Protein AF-A0ABC8UZP5-F1 (afdb_monomer_lite)

InterPro domains:
  IPR036291 NAD(P)-binding domain superfamily [SSF51735] (3-58)

pLDDT: mean 83.76, std 14.5, range [40.16, 94.5]

Radius of gyration: 14.52 Å; chains: 1; bounding box: 31×26×44 Å

Structure (mmCIF, N/CA/C/O backbone):
data_AF-A0ABC8UZP5-F1
#
_entry.id   AF-A0ABC8UZP5-F1
#
loop_
_atom_site.group_PDB
_atom_site.id
_atom_site.type_symbol
_atom_site.label_atom_id
_atom_site.label_alt_id
_atom_site.label_comp_id
_atom_site.label_asym_id
_atom_site.label_entity_id
_atom_site.label_seq_id
_atom_site.pdbx_PDB_ins_code
_atom_site.Cartn_x
_atom_site.Cartn_y
_atom_site.Cartn_z
_atom_site.occupancy
_atom_site.B_iso_or_equiv
_atom_site.auth_seq_id
_atom_site.auth_comp_id
_atom_site.auth_asym_id
_atom_site.auth_atom_id
_atom_site.pdbx_PDB_model_num
ATOM 1 N N . MET A 1 1 ? -13.119 18.473 -7.683 1.00 80.81 1 MET A N 1
ATOM 2 C CA . MET A 1 1 ? -13.572 18.358 -6.281 1.00 80.81 1 MET A CA 1
ATOM 3 C C . MET A 1 1 ? -13.837 16.897 -6.000 1.00 80.81 1 MET A C 1
ATOM 5 O O . MET A 1 1 ? -14.504 16.268 -6.811 1.00 80.81 1 MET A O 1
ATOM 9 N N . LEU A 1 2 ? -13.285 16.364 -4.913 1.00 85.38 2 LEU A N 1
ATOM 10 C CA . LEU A 1 2 ? -13.644 15.030 -4.439 1.00 85.38 2 LEU A CA 1
ATOM 11 C C . LEU A 1 2 ? -14.883 15.129 -3.531 1.00 85.38 2 LEU A C 1
ATOM 13 O O . LEU A 1 2 ? -15.108 16.192 -2.945 1.00 85.38 2 LEU A O 1
ATOM 17 N N . PRO A 1 3 ? -15.705 14.071 -3.439 1.00 93.88 3 PRO A N 1
ATOM 18 C CA . PRO A 1 3 ? -16.818 14.014 -2.493 1.00 93.88 3 PRO A CA 1
ATOM 19 C C . PRO A 1 3 ? -16.342 14.199 -1.046 1.00 93.88 3 PRO A C 1
ATOM 21 O O . PRO A 1 3 ? -15.228 13.811 -0.709 1.00 93.88 3 PRO A O 1
ATOM 24 N N . THR A 1 4 ? -17.206 14.709 -0.165 1.00 92.00 4 THR A N 1
ATOM 25 C CA . THR A 1 4 ? -16.904 14.884 1.272 1.00 92.00 4 THR A CA 1
ATOM 26 C C . THR A 1 4 ? -16.656 13.570 2.017 1.00 92.00 4 THR A C 1
ATOM 28 O O . THR A 1 4 ? -16.098 13.583 3.106 1.00 92.00 4 THR A O 1
ATOM 31 N N . SER A 1 5 ? -17.057 12.437 1.439 1.00 92.44 5 SER A N 1
ATOM 32 C CA . SER A 1 5 ? -16.812 11.090 1.971 1.00 92.44 5 SER A CA 1
ATOM 33 C C . SER A 1 5 ? -15.431 10.527 1.620 1.00 92.44 5 SER A C 1
ATOM 35 O O . SER A 1 5 ? -15.153 9.377 1.945 1.00 92.44 5 SER A O 1
ATOM 37 N N . VAL A 1 6 ? -14.596 11.287 0.905 1.00 92.44 6 VAL A N 1
ATOM 38 C CA . VAL A 1 6 ? -13.248 10.866 0.520 1.00 92.44 6 VAL A CA 1
ATOM 39 C C . VAL A 1 6 ? -12.231 11.614 1.367 1.00 92.44 6 VAL A C 1
ATOM 41 O O . VAL A 1 6 ? -12.146 12.839 1.313 1.00 92.44 6 VAL A O 1
ATOM 44 N N . GLU A 1 7 ? -11.423 10.857 2.099 1.00 92.19 7 GLU A N 1
ATOM 45 C CA . GLU A 1 7 ? -10.230 11.356 2.770 1.00 92.19 7 GLU A CA 1
ATOM 46 C C . GLU A 1 7 ? -8.991 11.010 1.937 1.00 92.19 7 GLU A C 1
ATOM 48 O O . GLU A 1 7 ? -8.886 9.916 1.380 1.00 92.19 7 GLU A O 1
ATOM 53 N N . ILE A 1 8 ? -8.054 11.956 1.825 1.00 92.44 8 ILE A N 1
ATOM 54 C CA . ILE A 1 8 ? -6.774 11.739 1.148 1.00 92.44 8 ILE A CA 1
ATOM 55 C C . ILE A 1 8 ? -5.686 11.675 2.207 1.00 92.44 8 ILE A C 1
ATOM 57 O O . ILE A 1 8 ? -5.423 12.665 2.887 1.00 92.44 8 ILE A O 1
ATOM 61 N N . VAL A 1 9 ? -5.006 10.536 2.276 1.00 93.19 9 VAL A N 1
ATOM 62 C CA . VAL A 1 9 ? -3.830 10.351 3.124 1.00 93.19 9 VAL A CA 1
ATOM 63 C C . VAL A 1 9 ? -2.590 10.337 2.224 1.00 93.19 9 VAL A C 1
ATOM 65 O O . VAL A 1 9 ? -2.394 9.373 1.482 1.00 93.19 9 VAL A O 1
ATOM 68 N N . PRO A 1 10 ? -1.771 11.405 2.210 1.00 92.56 10 PRO A N 1
ATOM 69 C CA . PRO A 1 10 ? -0.540 11.421 1.428 1.00 92.56 10 PRO A CA 1
ATOM 70 C C . PRO A 1 10 ? 0.506 10.487 2.054 1.00 92.56 10 PRO A C 1
ATOM 72 O O . PRO A 1 10 ? 0.743 10.528 3.259 1.00 92.56 10 PRO A O 1
ATOM 75 N N . GLY A 1 11 ? 1.160 9.667 1.231 1.00 92.06 11 GLY A N 1
ATOM 76 C CA . GLY A 1 11 ? 2.181 8.718 1.678 1.00 92.06 11 GLY A CA 1
ATOM 77 C C . GLY A 1 11 ? 2.759 7.889 0.532 1.00 92.06 11 GLY A C 1
ATOM 78 O O . GLY A 1 11 ? 2.258 7.938 -0.593 1.00 92.06 11 GLY A O 1
ATOM 79 N N . ASP A 1 12 ? 3.815 7.127 0.824 1.00 90.62 12 ASP A N 1
ATOM 80 C CA . ASP A 1 12 ? 4.448 6.184 -0.106 1.00 90.62 12 ASP A CA 1
ATOM 81 C C . ASP A 1 12 ? 4.284 4.763 0.444 1.00 90.62 12 ASP A C 1
ATOM 83 O O . ASP A 1 12 ? 4.617 4.479 1.592 1.00 90.62 12 ASP A O 1
ATOM 87 N N . VAL A 1 13 ? 3.796 3.844 -0.387 1.00 92.00 13 VAL A N 1
ATOM 88 C CA . VAL A 1 13 ? 3.592 2.434 -0.016 1.00 92.00 13 VAL A CA 1
ATOM 89 C C . VAL A 1 13 ? 4.892 1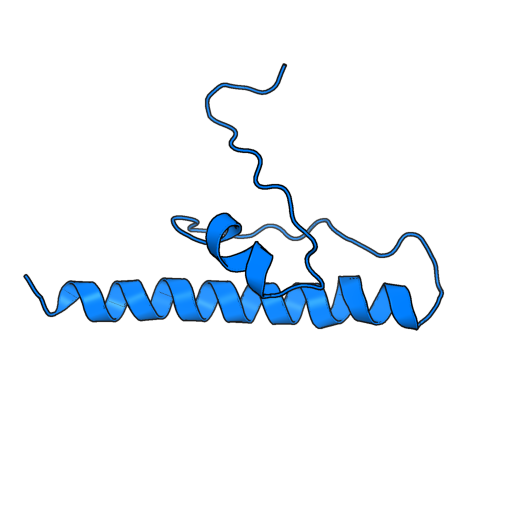.702 0.339 1.00 92.00 13 VAL A C 1
ATOM 91 O O . VAL A 1 13 ? 4.873 0.715 1.079 1.00 92.00 13 VAL A O 1
ATOM 94 N N . GLY A 1 14 ? 6.029 2.195 -0.151 1.00 90.56 14 GLY A N 1
ATOM 95 C CA . GLY A 1 14 ? 7.358 1.727 0.220 1.00 90.56 14 GLY A CA 1
ATOM 96 C C . GLY A 1 14 ? 7.799 2.154 1.624 1.00 90.56 14 GLY A C 1
ATOM 97 O O . GLY A 1 14 ? 8.741 1.560 2.143 1.00 90.56 14 GLY A O 1
ATOM 98 N N . ASP A 1 15 ? 7.131 3.130 2.252 1.00 91.56 15 ASP A N 1
ATOM 99 C CA . ASP A 1 15 ? 7.418 3.591 3.614 1.00 91.56 15 ASP A CA 1
ATOM 100 C C . ASP A 1 15 ? 6.313 3.146 4.599 1.00 91.56 15 ASP A C 1
ATOM 102 O O . ASP A 1 15 ? 5.234 3.753 4.653 1.00 91.56 15 ASP A O 1
ATOM 106 N N . PRO A 1 16 ? 6.574 2.120 5.436 1.00 89.00 16 PRO A N 1
ATOM 107 C CA . PRO A 1 16 ? 5.603 1.592 6.395 1.00 89.00 16 PRO A CA 1
ATOM 108 C C . PRO A 1 16 ? 5.068 2.623 7.394 1.00 89.00 16 PRO A C 1
ATOM 110 O O . PRO A 1 16 ? 3.963 2.445 7.910 1.00 89.00 16 PRO A O 1
ATOM 113 N N . SER A 1 17 ? 5.830 3.684 7.686 1.00 88.94 17 SER A N 1
ATOM 114 C CA . SER A 1 17 ? 5.422 4.702 8.659 1.00 88.94 17 SER A CA 1
ATOM 115 C C . SER A 1 17 ? 4.198 5.496 8.188 1.00 88.94 17 SER A C 1
ATOM 117 O O . SER A 1 17 ? 3.359 5.884 9.004 1.00 88.94 17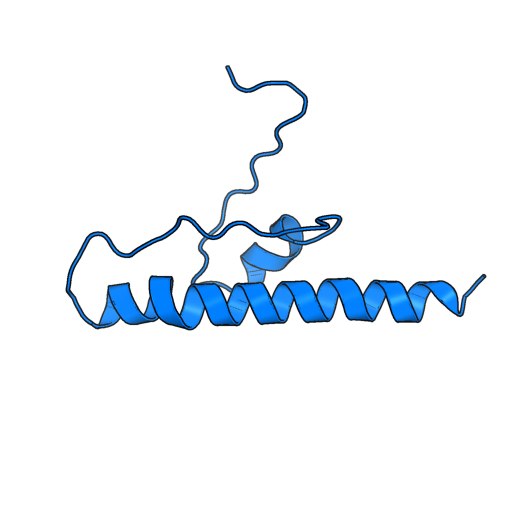 SER A O 1
ATOM 119 N N . THR A 1 18 ? 4.044 5.651 6.870 1.00 90.56 18 THR A N 1
ATOM 120 C CA . THR A 1 18 ? 2.944 6.402 6.250 1.00 90.56 18 THR A CA 1
ATOM 121 C C . THR A 1 18 ? 1.656 5.585 6.131 1.00 90.56 18 THR A C 1
ATOM 123 O O . THR A 1 18 ? 0.559 6.141 6.095 1.00 90.56 18 THR A O 1
ATOM 126 N N . LEU A 1 19 ? 1.762 4.252 6.132 1.00 91.19 19 LEU A N 1
ATOM 127 C CA . LEU A 1 19 ? 0.631 3.360 5.873 1.00 91.19 19 LEU A CA 1
ATOM 128 C C . LEU A 1 19 ? -0.333 3.228 7.049 1.00 91.19 19 LEU A C 1
ATOM 130 O O . LEU A 1 19 ? -1.501 2.921 6.832 1.00 91.19 19 LEU A O 1
ATOM 134 N N . LYS A 1 20 ? 0.124 3.464 8.286 1.00 89.50 20 LYS A N 1
ATOM 135 C CA . LYS A 1 20 ? -0.708 3.294 9.486 1.00 89.50 20 LYS A CA 1
ATOM 136 C C . LYS A 1 20 ? -1.965 4.167 9.436 1.00 89.50 20 LYS A C 1
ATOM 138 O O . LYS A 1 20 ? -3.058 3.652 9.639 1.00 89.50 20 LYS A O 1
ATOM 143 N N . ALA A 1 21 ? -1.801 5.453 9.124 1.00 89.31 21 ALA A N 1
ATOM 144 C CA . ALA A 1 21 ? -2.916 6.392 9.031 1.00 89.31 21 ALA A CA 1
ATOM 145 C C . ALA A 1 21 ? -3.888 6.024 7.896 1.00 89.31 21 ALA A C 1
ATOM 147 O O . ALA A 1 21 ? -5.086 6.224 8.029 1.00 89.31 21 ALA A O 1
ATOM 148 N N . ALA A 1 22 ? -3.383 5.438 6.805 1.00 90.88 22 ALA A N 1
ATOM 149 C CA . ALA A 1 22 ? -4.203 5.048 5.661 1.00 90.88 22 ALA A CA 1
ATOM 150 C C . ALA A 1 22 ? -5.042 3.780 5.905 1.00 90.88 22 ALA A C 1
ATOM 152 O O . ALA A 1 22 ? -6.075 3.608 5.265 1.00 90.88 22 ALA A O 1
ATOM 153 N N . VAL A 1 23 ? -4.601 2.872 6.787 1.00 91.56 23 VAL A N 1
ATOM 154 C CA . VAL A 1 23 ? -5.310 1.605 7.065 1.00 91.56 23 VAL A CA 1
ATOM 155 C C . VAL A 1 23 ? -6.202 1.655 8.304 1.00 91.56 23 VAL A C 1
ATOM 157 O O . VAL A 1 23 ? -7.044 0.773 8.483 1.00 91.56 23 VAL A O 1
ATOM 160 N N . GLU A 1 24 ? -6.020 2.645 9.176 1.00 88.25 24 GLU A N 1
ATOM 161 C CA . GLU A 1 24 ? -6.806 2.790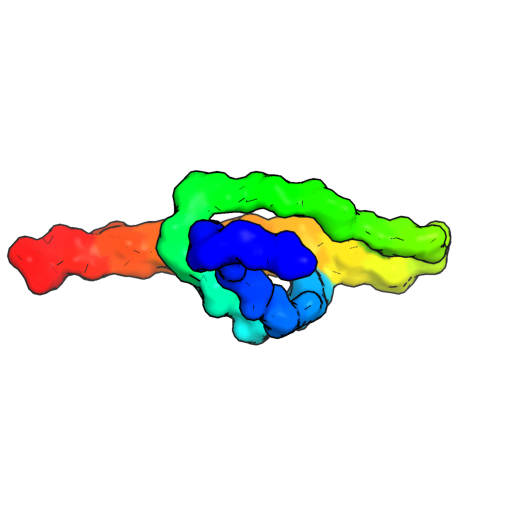 10.400 1.00 88.25 24 GLU A CA 1
ATOM 162 C C . GLU A 1 24 ? -8.286 3.034 10.063 1.00 88.25 24 GLU A C 1
ATOM 164 O O . GLU A 1 24 ? -8.626 3.861 9.224 1.00 88.25 24 GLU A O 1
ATOM 169 N N . GLY A 1 25 ? -9.186 2.249 10.663 1.00 86.25 25 GLY A N 1
ATOM 170 C CA . GLY A 1 25 ? -10.628 2.335 10.393 1.00 86.25 25 GLY A CA 1
ATOM 171 C C . GLY A 1 25 ? -11.096 1.752 9.050 1.00 86.25 25 GLY A C 1
ATOM 172 O O . GLY A 1 25 ? -12.302 1.685 8.816 1.00 86.25 25 GLY A O 1
ATOM 173 N N . CYS A 1 26 ? -10.197 1.269 8.185 1.00 89.75 26 CYS A N 1
ATOM 174 C CA . CYS A 1 26 ? -10.581 0.628 6.926 1.00 89.75 26 CYS A CA 1
ATOM 175 C C . CYS A 1 26 ? -11.082 -0.811 7.145 1.00 89.75 26 CYS A C 1
ATOM 177 O O . CYS A 1 26 ? -10.509 -1.578 7.914 1.00 89.75 26 CYS A O 1
ATOM 179 N N . ASN A 1 27 ? -12.116 -1.230 6.407 1.00 90.12 27 ASN A N 1
ATOM 180 C CA . ASN A 1 27 ? -12.582 -2.629 6.407 1.00 90.12 27 ASN A CA 1
ATOM 181 C C . ASN A 1 27 ? -12.025 -3.454 5.241 1.00 90.12 27 ASN A C 1
ATOM 183 O O . ASN A 1 27 ? -11.993 -4.684 5.299 1.00 90.12 27 ASN A O 1
ATOM 187 N N . LYS A 1 28 ? -11.666 -2.784 4.145 1.00 91.00 28 LYS A N 1
ATOM 188 C CA . LYS A 1 28 ? -11.169 -3.386 2.908 1.00 91.00 28 LYS A CA 1
ATOM 189 C C . LYS A 1 28 ? -10.117 -2.471 2.309 1.00 91.00 28 LYS A C 1
ATOM 191 O O . LYS A 1 28 ? -10.211 -1.256 2.438 1.00 91.00 28 LYS A O 1
ATOM 196 N N . ILE A 1 29 ? -9.155 -3.073 1.625 1.00 91.62 29 ILE A N 1
ATOM 197 C CA . ILE A 1 29 ? -8.072 -2.370 0.949 1.00 91.62 29 ILE A CA 1
ATOM 198 C C . ILE A 1 29 ? -8.092 -2.773 -0.523 1.00 91.62 29 ILE A C 1
ATOM 200 O O . ILE A 1 29 ? -8.197 -3.958 -0.838 1.00 91.62 29 ILE A O 1
ATOM 204 N N . ILE A 1 30 ? -7.989 -1.785 -1.414 1.00 94.50 30 ILE A N 1
ATOM 205 C CA . ILE A 1 30 ? -7.860 -1.984 -2.859 1.00 94.50 30 ILE A CA 1
ATOM 206 C C . ILE A 1 30 ? -6.515 -1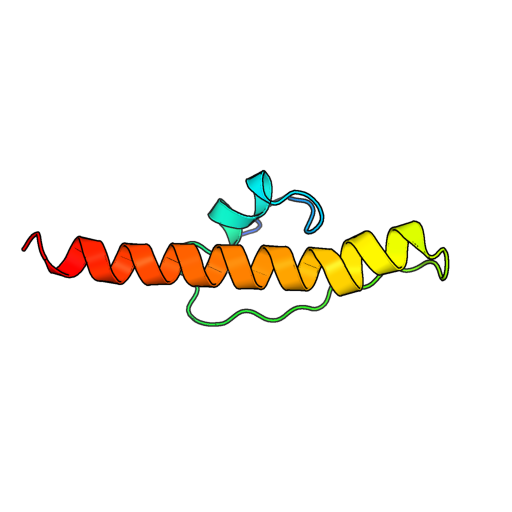.395 -3.279 1.00 94.50 30 ILE A C 1
ATOM 208 O O . ILE A 1 30 ? -6.293 -0.193 -3.152 1.00 94.50 30 ILE A O 1
ATOM 212 N N . TYR A 1 31 ? -5.609 -2.252 -3.748 1.00 93.94 31 TYR A N 1
ATOM 213 C CA . TYR A 1 31 ? -4.262 -1.853 -4.139 1.00 93.94 31 TYR A CA 1
ATOM 214 C C . TYR A 1 31 ? -4.195 -1.615 -5.648 1.00 93.94 31 TYR A C 1
ATOM 216 O O . TYR A 1 31 ? -4.238 -2.559 -6.432 1.00 93.94 31 TYR A O 1
ATOM 224 N N . CYS A 1 32 ? -4.100 -0.346 -6.042 1.00 92.00 32 CYS A N 1
ATOM 225 C CA . CYS A 1 32 ? -4.028 0.068 -7.448 1.00 92.00 32 CYS A CA 1
ATOM 226 C C . CYS A 1 32 ? -2.668 0.670 -7.832 1.00 92.00 32 CYS A C 1
ATOM 228 O O . CYS A 1 32 ? -2.517 1.169 -8.946 1.00 92.00 32 CYS A O 1
ATOM 230 N N . ALA A 1 33 ? -1.699 0.693 -6.915 1.00 90.44 33 ALA A N 1
ATOM 231 C CA . ALA A 1 33 ? -0.370 1.210 -7.208 1.00 90.44 33 ALA A CA 1
ATOM 232 C C . ALA A 1 33 ? 0.441 0.165 -7.985 1.00 90.44 33 ALA A C 1
ATOM 234 O O . ALA A 1 33 ? 0.344 -1.026 -7.719 1.00 90.44 33 ALA A O 1
ATOM 235 N N . THR A 1 34 ? 1.233 0.616 -8.952 1.00 89.81 34 THR A N 1
ATOM 236 C CA . THR A 1 34 ? 2.183 -0.229 -9.680 1.00 89.81 34 THR A CA 1
ATOM 237 C C . THR A 1 34 ? 3.346 0.628 -10.154 1.00 89.81 34 THR A C 1
ATOM 239 O O . THR A 1 34 ? 3.172 1.829 -10.415 1.00 89.81 34 THR A O 1
ATOM 242 N N . ALA A 1 35 ? 4.543 0.052 -10.234 1.00 90.19 35 ALA A N 1
ATOM 243 C CA . ALA A 1 35 ? 5.674 0.759 -10.809 1.00 90.19 35 ALA A CA 1
ATOM 244 C C . ALA A 1 35 ? 5.410 1.062 -12.293 1.00 90.19 35 ALA A C 1
ATOM 246 O O . ALA A 1 35 ? 5.041 0.199 -13.085 1.00 90.19 35 ALA A O 1
ATOM 247 N N . ARG A 1 36 ? 5.631 2.316 -12.697 1.00 86.38 36 ARG A N 1
ATOM 248 C CA . ARG A 1 36 ? 5.532 2.713 -14.112 1.00 86.38 36 ARG A CA 1
ATOM 249 C C . ARG A 1 36 ? 6.757 2.276 -14.924 1.00 86.38 36 ARG A C 1
ATOM 251 O O . ARG A 1 36 ? 6.697 2.239 -16.150 1.00 86.38 36 ARG A O 1
ATOM 258 N N . SER A 1 37 ? 7.871 1.998 -14.247 1.00 82.88 37 SER A N 1
ATOM 259 C CA . SER A 1 37 ? 9.127 1.555 -14.844 1.00 82.88 37 SER A CA 1
ATOM 260 C C . SER A 1 37 ? 9.292 0.043 -14.659 1.00 82.88 37 SER A C 1
ATOM 262 O O . SER A 1 37 ? 8.854 -0.532 -13.666 1.00 82.88 37 SER A O 1
ATOM 264 N N . SER A 1 38 ? 9.975 -0.606 -15.601 1.00 79.19 38 SER A N 1
ATOM 265 C CA . SER A 1 38 ? 10.399 -2.005 -15.470 1.00 79.19 38 SER A CA 1
ATOM 266 C C . SER A 1 38 ? 11.745 -2.141 -14.747 1.00 79.19 38 SER A C 1
ATOM 268 O O . SER A 1 38 ? 12.408 -3.171 -14.854 1.00 79.19 38 SER A O 1
ATOM 270 N N . ILE A 1 39 ? 12.197 -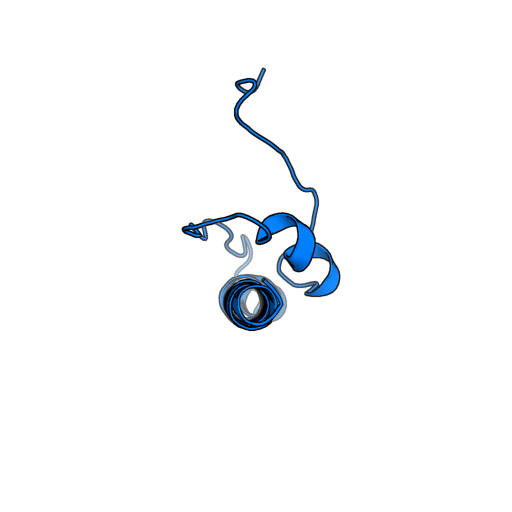1.087 -14.058 1.00 86.25 39 ILE A N 1
ATOM 271 C CA . ILE A 1 39 ? 13.429 -1.129 -13.275 1.00 86.25 39 ILE A CA 1
ATOM 272 C C . ILE A 1 39 ? 13.131 -1.942 -12.018 1.00 86.25 39 ILE A C 1
ATOM 274 O O . ILE A 1 39 ? 12.240 -1.600 -11.242 1.00 86.25 39 ILE A O 1
ATOM 278 N N . THR A 1 40 ? 13.901 -3.009 -11.798 1.00 83.88 40 THR A N 1
ATOM 279 C CA . THR A 1 40 ? 13.676 -3.984 -10.718 1.00 83.88 40 THR A CA 1
ATOM 280 C C . THR A 1 40 ? 13.522 -3.340 -9.337 1.00 83.88 40 THR A C 1
ATOM 282 O O . THR A 1 40 ? 12.752 -3.830 -8.516 1.00 83.88 40 THR A O 1
ATOM 285 N N . GLY A 1 41 ? 14.225 -2.232 -9.079 1.00 81.75 41 GLY A N 1
ATOM 286 C CA . GLY A 1 41 ? 14.125 -1.491 -7.820 1.00 81.75 41 GLY A CA 1
ATOM 287 C C . GLY A 1 41 ? 12.735 -0.902 -7.566 1.00 81.75 41 GLY A C 1
ATOM 288 O O . GLY A 1 41 ? 12.188 -1.088 -6.480 1.00 81.75 41 GLY A O 1
ATOM 289 N N . ASP A 1 42 ? 12.140 -0.253 -8.568 1.00 81.62 42 ASP A N 1
ATOM 290 C CA . ASP A 1 42 ? 10.811 0.357 -8.448 1.00 81.62 42 ASP A CA 1
ATOM 291 C C . ASP A 1 42 ? 9.720 -0.711 -8.364 1.00 81.62 42 ASP A C 1
ATOM 293 O O . ASP A 1 42 ? 8.836 -0.621 -7.510 1.00 81.62 42 ASP A O 1
ATOM 297 N N . LEU A 1 43 ? 9.834 -1.756 -9.191 1.00 85.94 43 LEU A N 1
ATOM 298 C CA . LEU A 1 43 ? 8.907 -2.888 -9.204 1.00 85.94 43 LEU A CA 1
ATOM 299 C C . LEU A 1 43 ? 8.889 -3.606 -7.846 1.00 85.94 43 LEU A C 1
ATOM 301 O O . LEU A 1 43 ? 7.834 -3.911 -7.298 1.00 85.94 43 LEU A O 1
ATOM 305 N N . ASN A 1 44 ? 10.060 -3.833 -7.244 1.00 88.88 44 ASN A N 1
ATOM 306 C CA . ASN A 1 44 ? 10.129 -4.457 -5.927 1.00 88.88 44 ASN A CA 1
ATOM 307 C C . ASN A 1 44 ? 9.590 -3.538 -4.820 1.00 88.88 44 ASN A C 1
ATOM 309 O O . ASN A 1 44 ? 8.942 -4.019 -3.893 1.00 88.88 44 ASN A O 1
ATOM 313 N N . ARG A 1 45 ? 9.844 -2.226 -4.893 1.00 89.75 45 ARG A N 1
ATOM 314 C CA . ARG A 1 45 ? 9.415 -1.271 -3.861 1.00 89.75 45 ARG A CA 1
ATOM 315 C C . ARG A 1 45 ? 7.898 -1.080 -3.841 1.00 89.75 45 ARG A C 1
ATOM 317 O O . ARG A 1 45 ? 7.309 -1.018 -2.764 1.00 89.75 45 ARG A O 1
ATOM 324 N N . VAL A 1 46 ? 7.272 -1.003 -5.013 1.00 89.38 46 VAL A N 1
ATOM 325 C CA . VAL A 1 46 ? 5.830 -0.771 -5.139 1.00 89.38 46 VAL A CA 1
ATOM 326 C C . VAL A 1 46 ? 5.090 -2.106 -5.121 1.00 89.38 46 VAL A C 1
ATOM 328 O O . VAL A 1 46 ? 4.430 -2.421 -4.135 1.00 89.38 46 VAL A O 1
ATOM 331 N N . ASP A 1 47 ? 5.269 -2.941 -6.141 1.00 90.31 47 ASP A N 1
ATOM 332 C CA . ASP A 1 47 ? 4.418 -4.113 -6.361 1.00 90.31 47 ASP A CA 1
ATOM 333 C C . ASP A 1 47 ? 4.640 -5.239 -5.338 1.00 90.31 47 ASP A C 1
ATOM 335 O O . ASP A 1 47 ? 3.696 -5.945 -4.987 1.00 90.31 47 ASP A O 1
ATOM 339 N N . HIS A 1 48 ? 5.861 -5.399 -4.813 1.00 91.12 48 HIS A N 1
ATOM 340 C CA . HIS A 1 48 ? 6.154 -6.429 -3.809 1.00 91.12 48 HIS A CA 1
ATOM 341 C C . HIS A 1 48 ? 6.141 -5.879 -2.375 1.00 91.12 48 HIS A C 1
ATOM 343 O O . HIS A 1 48 ? 5.324 -6.285 -1.543 1.00 91.12 48 HIS A O 1
ATOM 349 N N . GLN A 1 49 ? 7.039 -4.940 -2.061 1.00 93.19 49 GLN A N 1
ATOM 350 C CA . GLN A 1 49 ? 7.152 -4.380 -0.713 1.00 93.19 49 GLN A CA 1
ATOM 351 C C . GLN A 1 49 ? 5.926 -3.557 -0.327 1.00 93.19 49 GLN A C 1
ATOM 353 O O . GLN A 1 49 ? 5.475 -3.674 0.809 1.00 93.19 49 GLN A O 1
ATOM 358 N N . GLY A 1 50 ? 5.341 -2.791 -1.250 1.00 93.56 50 GLY A N 1
ATOM 359 C CA . GLY A 1 50 ? 4.139 -2.008 -0.973 1.00 93.56 50 GLY A CA 1
ATOM 360 C C . GLY A 1 50 ? 2.958 -2.877 -0.546 1.00 93.56 50 GLY A C 1
ATOM 361 O O . GLY A 1 50 ? 2.333 -2.606 0.481 1.00 93.56 50 GLY A O 1
ATOM 362 N N . VAL A 1 51 ? 2.695 -3.973 -1.265 1.00 93.50 51 VAL A N 1
ATOM 363 C CA . VAL A 1 51 ? 1.633 -4.932 -0.907 1.00 93.50 51 VAL A CA 1
ATOM 364 C C . VAL A 1 51 ? 1.921 -5.606 0.438 1.00 93.50 51 VAL A C 1
ATOM 366 O O . VAL A 1 51 ? 1.022 -5.732 1.277 1.00 93.50 51 VAL A O 1
ATOM 369 N N . TYR 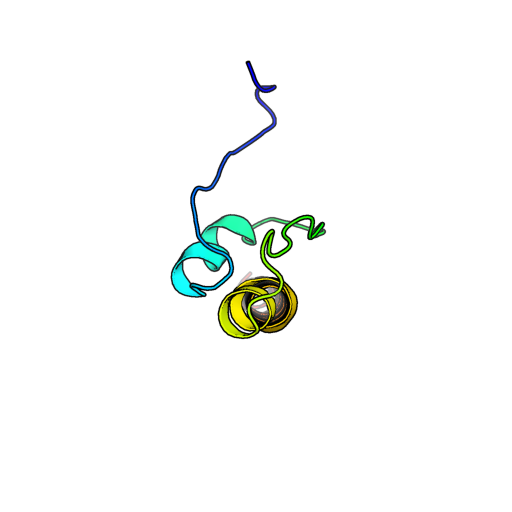A 1 52 ? 3.174 -6.005 0.677 1.00 93.81 52 TYR A N 1
ATOM 370 C CA . TYR A 1 52 ? 3.589 -6.610 1.943 1.00 93.81 52 TYR A CA 1
ATOM 371 C C . TYR A 1 52 ? 3.404 -5.653 3.130 1.00 93.81 52 TYR A C 1
ATOM 373 O O . TYR A 1 52 ? 2.777 -6.019 4.127 1.00 93.81 52 TYR A O 1
ATOM 381 N N . ASN A 1 53 ? 3.903 -4.421 3.010 1.00 94.19 53 ASN A N 1
ATOM 382 C CA . ASN A 1 53 ? 3.822 -3.393 4.045 1.00 94.19 53 ASN A CA 1
ATOM 383 C C . ASN A 1 53 ? 2.365 -3.063 4.376 1.00 94.19 53 ASN A C 1
ATOM 385 O O . ASN A 1 53 ? 2.000 -2.981 5.548 1.00 94.19 53 ASN A O 1
ATOM 389 N N . LEU A 1 54 ? 1.519 -2.941 3.352 1.00 92.75 54 LEU A N 1
ATOM 390 C CA . LEU A 1 54 ? 0.104 -2.632 3.516 1.00 92.75 54 LEU A CA 1
ATOM 391 C C . LEU A 1 54 ? -0.656 -3.773 4.195 1.00 92.75 54 LEU A C 1
ATOM 393 O O . LEU A 1 54 ? -1.434 -3.542 5.119 1.00 92.75 54 LEU A O 1
ATOM 397 N N . THR A 1 55 ? -0.374 -5.015 3.799 1.00 92.38 55 THR A N 1
ATOM 398 C CA . THR A 1 55 ? -0.970 -6.205 4.421 1.00 92.38 55 THR A CA 1
ATOM 399 C C . THR A 1 55 ? -0.547 -6.335 5.885 1.00 92.38 55 THR A C 1
ATOM 401 O O . THR A 1 55 ? -1.379 -6.613 6.749 1.00 92.38 55 THR A O 1
ATOM 404 N N . LYS A 1 56 ? 0.729 -6.074 6.191 1.00 91.81 56 LYS A N 1
ATOM 405 C CA . LYS A 1 56 ? 1.248 -6.020 7.565 1.00 91.81 56 LYS A CA 1
ATOM 406 C C . LYS A 1 56 ? 0.577 -4.922 8.387 1.00 91.81 56 LYS A C 1
ATOM 408 O O . LYS A 1 56 ? 0.127 -5.196 9.496 1.00 91.81 56 LYS A O 1
ATOM 413 N N . ALA A 1 57 ? 0.485 -3.706 7.852 1.00 91.25 57 ALA A N 1
ATOM 414 C CA . ALA A 1 57 ? -0.151 -2.582 8.531 1.00 91.25 57 ALA A CA 1
ATOM 415 C C . ALA A 1 57 ? -1.628 -2.881 8.838 1.00 91.25 57 ALA A C 1
ATOM 417 O O . ALA A 1 57 ? -2.080 -2.657 9.959 1.00 91.25 57 ALA A O 1
ATOM 418 N N . PHE A 1 58 ? -2.352 -3.472 7.883 1.00 91.31 58 PHE A N 1
ATOM 419 C CA . PHE A 1 58 ? -3.747 -3.872 8.057 1.00 91.31 58 PHE A CA 1
ATOM 420 C C . PHE A 1 58 ? -3.925 -4.964 9.120 1.00 91.31 58 PHE A C 1
ATOM 422 O O . PHE A 1 58 ? -4.814 -4.865 9.965 1.00 91.31 58 PHE A O 1
ATOM 429 N N . GLN A 1 59 ? -3.048 -5.976 9.139 1.00 87.88 59 GLN A N 1
ATOM 430 C CA . GLN A 1 59 ? -3.048 -7.003 10.187 1.00 87.88 59 GLN A CA 1
ATOM 431 C C . GLN A 1 59 ? -2.820 -6.399 11.577 1.00 87.88 59 GLN A C 1
ATOM 433 O O . GLN A 1 59 ? -3.531 -6.747 12.517 1.00 87.88 59 GLN A O 1
ATOM 438 N N . VAL A 1 60 ? -1.857 -5.481 11.714 1.00 82.19 60 VAL A N 1
ATOM 439 C CA . VAL A 1 60 ? -1.567 -4.809 12.992 1.00 82.19 60 VAL A CA 1
ATOM 440 C C . VAL A 1 60 ? -2.748 -3.948 13.441 1.00 82.19 60 VAL A C 1
ATOM 442 O O . VAL A 1 60 ? -3.134 -4.015 14.608 1.00 82.19 60 VAL A O 1
ATOM 445 N N . ALA A 1 61 ? -3.360 -3.192 12.524 1.00 76.06 61 ALA A N 1
ATOM 446 C CA . ALA A 1 61 ? -4.542 -2.384 12.816 1.00 76.06 61 ALA A CA 1
ATOM 447 C C . ALA A 1 61 ? -5.714 -3.250 13.310 1.00 76.06 61 ALA A C 1
ATOM 449 O O . ALA A 1 61 ? -6.320 -2.939 14.334 1.00 76.06 61 ALA A O 1
ATOM 450 N N . ILE A 1 62 ? -5.981 -4.385 12.655 1.00 68.44 62 ILE A N 1
ATOM 451 C CA . ILE A 1 62 ? -7.017 -5.334 13.092 1.00 68.44 62 ILE A CA 1
ATOM 452 C C . ILE A 1 62 ? -6.667 -5.966 14.443 1.00 68.44 62 ILE A C 1
ATOM 454 O O . ILE A 1 62 ? -7.533 -6.096 15.308 1.00 68.44 62 ILE A O 1
ATOM 458 N N . SER A 1 63 ? -5.408 -6.348 14.658 1.00 61.97 63 SER A N 1
ATOM 459 C CA . SER A 1 63 ? -5.001 -7.001 15.904 1.00 61.97 63 SER A CA 1
ATOM 460 C C . SER A 1 63 ? -5.134 -6.073 17.121 1.00 61.97 63 SER A C 1
ATOM 462 O O . SER A 1 63 ? -5.399 -6.553 18.220 1.00 61.97 63 SER A O 1
ATOM 464 N N . LEU A 1 64 ? -5.020 -4.752 16.934 1.00 55.12 64 LEU A N 1
ATOM 465 C CA . LEU A 1 64 ? -5.295 -3.753 17.974 1.00 55.12 64 LEU A CA 1
ATOM 466 C C . LEU A 1 64 ? -6.794 -3.619 18.297 1.00 55.12 64 LEU A C 1
ATOM 468 O O . LEU A 1 64 ? -7.141 -3.380 19.454 1.00 55.12 64 LEU A O 1
ATOM 472 N N . ILE A 1 65 ? -7.690 -3.842 17.327 1.00 55.41 65 ILE A N 1
ATOM 473 C CA . ILE A 1 65 ? -9.144 -3.892 17.576 1.00 55.41 65 ILE A CA 1
ATOM 474 C C . ILE A 1 65 ? -9.483 -5.064 18.515 1.00 55.41 65 ILE A C 1
ATOM 476 O O . ILE A 1 65 ? -10.332 -4.921 19.395 1.00 55.41 65 ILE A O 1
ATOM 480 N N . GLY A 1 66 ? -8.772 -6.193 18.395 1.00 51.31 66 GLY A N 1
ATOM 481 C CA . GLY A 1 66 ? -8.902 -7.331 19.312 1.00 51.31 66 GLY A CA 1
ATOM 482 C C . GLY A 1 66 ? -8.533 -6.994 20.763 1.00 51.31 66 GLY A C 1
ATOM 483 O O . GLY A 1 66 ? -9.252 -7.381 21.681 1.00 51.31 66 GLY A O 1
ATOM 484 N N . SER A 1 67 ? -7.467 -6.218 20.977 1.00 50.56 67 SER A N 1
ATOM 485 C CA . SER A 1 67 ? -7.013 -5.822 22.321 1.00 50.56 67 SER A CA 1
ATOM 486 C C . SER A 1 67 ? -7.904 -4.762 22.983 1.00 50.56 67 SER A C 1
ATOM 488 O O . SER A 1 67 ? -8.040 -4.758 24.205 1.00 50.56 67 SER A O 1
ATOM 490 N N . CYS A 1 68 ? -8.552 -3.884 22.207 1.00 46.91 68 CYS A N 1
ATOM 491 C CA . CYS A 1 68 ? -9.501 -2.893 22.738 1.00 46.91 68 CYS A CA 1
ATOM 492 C C . CYS A 1 68 ? -10.836 -3.501 23.208 1.00 46.91 68 CYS A C 1
ATOM 494 O O . CYS A 1 68 ? -11.534 -2.874 24.003 1.00 46.91 68 CYS A O 1
ATOM 496 N N . ASN A 1 69 ? -11.187 -4.716 22.771 1.00 47.66 69 ASN A N 1
ATOM 497 C CA . ASN A 1 69 ? -12.405 -5.409 23.212 1.00 47.66 69 ASN A CA 1
ATOM 498 C C . ASN A 1 69 ? -12.253 -6.174 24.541 1.00 47.66 69 ASN A C 1
ATOM 500 O O . ASN A 1 69 ? -13.221 -6.780 24.988 1.00 47.66 69 ASN A O 1
ATOM 504 N N . LEU A 1 70 ? -11.079 -6.136 25.184 1.00 45.69 70 LEU A N 1
ATOM 505 C CA . LEU A 1 70 ? -10.871 -6.697 26.529 1.00 45.69 70 LEU A CA 1
ATOM 506 C C . LEU A 1 70 ? -10.845 -5.622 27.635 1.00 45.69 70 LEU A C 1
ATOM 508 O O . LEU A 1 70 ? -10.685 -5.948 28.806 1.00 45.69 70 LEU A O 1
ATOM 512 N N . ALA A 1 71 ? -10.994 -4.343 27.275 1.00 43.59 71 ALA A N 1
ATOM 513 C CA . ALA A 1 71 ? -10.980 -3.212 28.208 1.00 43.59 71 ALA A CA 1
ATOM 514 C C . ALA A 1 71 ? -12.346 -2.500 28.328 1.00 43.59 71 ALA A C 1
ATOM 516 O O . ALA A 1 71 ? -12.397 -1.317 28.668 1.00 43.59 71 ALA A O 1
ATOM 517 N N . LYS A 1 72 ? -13.446 -3.205 28.041 1.00 40.16 72 LYS A N 1
ATOM 518 C CA . LYS A 1 72 ? -14.816 -2.785 28.365 1.00 40.16 72 LYS A CA 1
ATOM 519 C C . LYS A 1 72 ? -15.536 -3.882 29.126 1.00 40.16 72 LYS A C 1
ATOM 521 O O . LYS A 1 72 ? -15.370 -5.054 28.726 1.00 40.16 72 LYS A O 1
#

Sequence (72 aa):
MLPTSVEIVPGDVGDPSTLKAAVEGCNKIIYCATARSSITGDLNRVDHQGVYNLTKAFQVAISLIGSCNLAK

Foldseek 3Di:
DDDPPDDDQDDFLLDLVSLLVVQAPDPDDDQPDAQPDPPPVSRCSRVPSSVVSNVVSNVVNVVVVVVVVVVD

Organism: NCBI:txid185542

Secondary structure (DSSP, 8-state):
---TT-------TT-HHHHHHHHTT-S--------SS--HHHHIIIIIIIHHHHHHHHHHHHHHHHHHTT--